Protein AF-A0AAN5BYX6-F1 (afdb_monomer_lite)

Radius of gyration: 15.7 Å; chains: 1; bounding box: 40×32×46 Å

Organism: NCBI:txid1317129

pLDDT: mean 77.49, std 20.55, range [30.02, 97.62]

InterPro domains:
  IPR001424 Superoxide dismutase, copper/zinc binding domain [PF00080] (2-59)
  IPR001424 Superoxide dismutase, copper/zinc binding domain [PR00068] (9-31)
  IPR001424 Superoxide dismutase, copper/zinc binding domain [PR00068] (34-60)
  IPR018152 Superoxide dismutase, copper/zinc, binding site [PS00332] (48-59)
  IPR024134 Superoxide dismutase (Cu/Zn) / superoxide dismutase copper chaperone [PTHR10003] (3-65)
  IPR036423 Superoxide dismutase-like, copper/zinc binding domain superfamily [G3DSA:2.60.40.200] (1-70)
  IPR036423 Superoxide dismutase-like, copper/zinc binding domain superfamily [SSF49329] (2-62)

Foldseek 3Di:
DPPDDDDDDDDDQADCDDPRHQQQPKDFDAPADQCCLVPPDPCSVVPSVRHDTLFMAGHHDDDCPPDDDDGDDPPDPVSVCVVPD

Secondary structure (DSSP, 8-state):
-----------SS-BSSSTTB-TTSEEEEESS---TT-SSSHHHHHHTT--SEEEEEE--PPP-SSS-------S-HHHHTTT--

Structure (mmCIF, N/CA/C/O backbone):
data_AF-A0AAN5BYX6-F1
#
_entry.id   AF-A0AAN5BYX6-F1
#
loop_
_atom_site.group_PDB
_atom_site.id
_atom_site.type_symbol
_atom_site.label_atom_id
_atom_site.label_alt_id
_atom_site.label_comp_id
_atom_site.label_asym_id
_atom_site.label_entity_id
_atom_site.label_seq_id
_atom_site.pdbx_PDB_ins_code
_atom_site.Cartn_x
_atom_site.Cartn_y
_atom_site.Cartn_z
_atom_site.occupancy
_atom_site.B_iso_or_equiv
_atom_site.auth_seq_id
_atom_site.auth_comp_id
_atom_site.auth_asym_id
_atom_site.auth_atom_id
_atom_site.pdbx_PDB_model_num
ATOM 1 N N . ALA A 1 1 ? -24.023 -1.157 -2.292 1.00 54.41 1 ALA A N 1
ATOM 2 C CA . ALA A 1 1 ? -22.873 -0.613 -3.044 1.00 54.41 1 ALA A CA 1
ATOM 3 C C . ALA A 1 1 ? -22.224 -1.764 -3.800 1.00 54.41 1 ALA A C 1
ATOM 5 O O . ALA A 1 1 ? -22.177 -2.852 -3.246 1.00 54.41 1 ALA A O 1
ATOM 6 N N . ASN A 1 2 ? -21.763 -1.560 -5.035 1.00 81.75 2 ASN A N 1
ATOM 7 C CA . ASN A 1 2 ? -21.323 -2.659 -5.912 1.00 81.75 2 ASN A CA 1
ATOM 8 C C . ASN A 1 2 ? -19.851 -3.075 -5.706 1.00 81.75 2 ASN A C 1
ATOM 10 O O . ASN A 1 2 ? -19.320 -3.821 -6.517 1.00 81.75 2 ASN A O 1
ATOM 14 N N . GLY A 1 3 ? -19.185 -2.579 -4.654 1.00 76.44 3 GLY A N 1
ATOM 15 C CA . GLY A 1 3 ? -17.805 -2.956 -4.317 1.00 76.44 3 GLY A CA 1
ATOM 16 C C . GLY A 1 3 ? -16.734 -2.468 -5.302 1.00 76.44 3 GLY A C 1
ATOM 17 O O . GLY A 1 3 ? -15.632 -3.000 -5.297 1.00 76.44 3 GLY A O 1
ATOM 18 N N . ILE A 1 4 ? -17.048 -1.484 -6.151 1.00 85.62 4 ILE A N 1
ATOM 19 C CA . ILE A 1 4 ? -16.112 -0.902 -7.123 1.00 85.62 4 ILE A CA 1
ATOM 20 C C . ILE A 1 4 ? -15.480 0.352 -6.518 1.00 85.62 4 ILE A C 1
ATOM 22 O O . ILE A 1 4 ? -16.196 1.208 -5.994 1.00 85.62 4 ILE A O 1
ATOM 26 N N . VAL A 1 5 ? -14.154 0.458 -6.622 1.00 81.44 5 VAL A N 1
ATOM 27 C CA . VAL A 1 5 ? -13.380 1.630 -6.204 1.00 81.44 5 VAL A CA 1
ATOM 28 C C . VAL A 1 5 ? -12.470 2.052 -7.356 1.00 81.44 5 VAL A C 1
ATOM 30 O O . VAL A 1 5 ? -11.514 1.350 -7.678 1.00 81.44 5 VAL A O 1
ATOM 33 N N . ASP A 1 6 ? -12.758 3.206 -7.954 1.00 85.44 6 ASP A N 1
ATOM 34 C CA . ASP A 1 6 ? -11.895 3.839 -8.953 1.00 85.44 6 ASP A CA 1
ATOM 35 C C . ASP A 1 6 ? -10.954 4.826 -8.252 1.00 85.44 6 ASP A C 1
ATOM 37 O O . ASP A 1 6 ? -11.402 5.793 -7.634 1.00 85.44 6 ASP A O 1
ATOM 41 N N . ILE A 1 7 ? -9.644 4.576 -8.324 1.00 79.75 7 ILE A N 1
ATOM 42 C CA . ILE A 1 7 ? -8.624 5.363 -7.615 1.00 79.75 7 ILE A CA 1
ATOM 43 C C . ILE A 1 7 ? -7.710 6.054 -8.627 1.00 79.75 7 ILE A C 1
ATOM 45 O O . ILE A 1 7 ? -7.089 5.408 -9.468 1.00 79.75 7 ILE A O 1
ATOM 49 N N . SER A 1 8 ? -7.578 7.373 -8.493 1.00 83.69 8 SER A N 1
ATOM 50 C CA . SER A 1 8 ? -6.548 8.179 -9.150 1.00 83.69 8 SER A CA 1
ATOM 51 C C . SER A 1 8 ? -5.8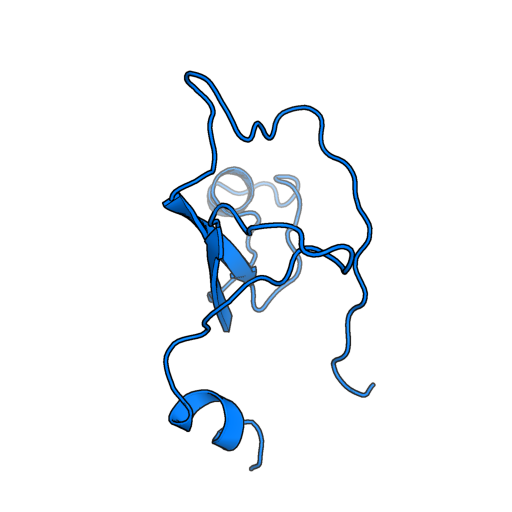72 9.027 -8.080 1.00 83.69 8 SER A C 1
ATOM 53 O O . SER A 1 8 ? -6.498 9.915 -7.504 1.00 83.69 8 SER A O 1
ATOM 55 N N . ASN A 1 9 ? -4.623 8.700 -7.752 1.00 81.94 9 ASN A N 1
ATOM 56 C CA . ASN A 1 9 ? -3.873 9.387 -6.708 1.00 81.94 9 ASN A CA 1
ATOM 57 C C . ASN A 1 9 ? -2.406 9.561 -7.124 1.00 81.94 9 ASN A C 1
ATOM 59 O O . ASN A 1 9 ? -1.886 8.776 -7.918 1.00 81.94 9 ASN A O 1
ATOM 63 N N . SER A 1 10 ? -1.747 10.585 -6.583 1.00 84.62 10 SER A N 1
ATOM 64 C CA . SER A 1 10 ? -0.323 10.854 -6.789 1.00 84.62 10 SER A CA 1
ATOM 65 C C . SER A 1 10 ? 0.397 10.878 -5.448 1.00 84.62 10 SER A C 1
ATOM 67 O O . SER A 1 10 ? -0.043 11.573 -4.535 1.00 84.62 10 SER A O 1
ATOM 69 N N . ASP A 1 11 ? 1.528 10.189 -5.357 1.00 82.88 11 ASP A N 1
ATOM 70 C CA . ASP A 1 11 ? 2.368 10.157 -4.162 1.00 82.88 11 ASP A CA 1
ATOM 71 C C . ASP A 1 11 ? 3.805 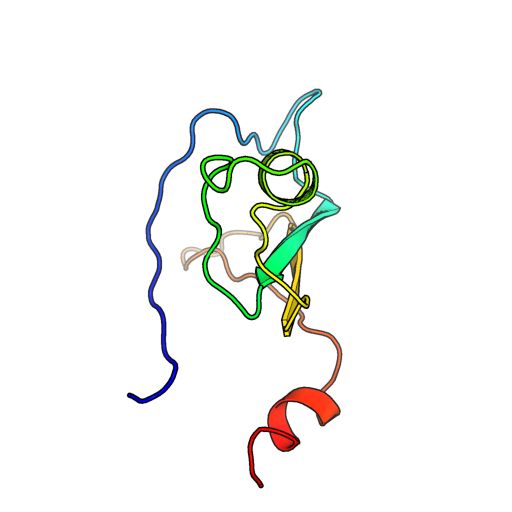10.561 -4.521 1.00 82.88 11 ASP A C 1
ATOM 73 O O . ASP A 1 11 ? 4.314 10.187 -5.578 1.00 82.88 11 ASP A O 1
ATOM 77 N N . THR A 1 12 ? 4.447 11.360 -3.665 1.00 88.31 12 THR A N 1
ATOM 78 C CA . THR A 1 12 ? 5.808 11.880 -3.892 1.00 88.31 12 THR A CA 1
ATOM 79 C C . THR A 1 12 ? 6.910 11.051 -3.233 1.00 88.31 12 THR A C 1
ATOM 81 O O . THR A 1 12 ? 8.086 11.266 -3.520 1.00 88.31 12 THR A O 1
ATOM 84 N N . TYR A 1 13 ? 6.557 10.152 -2.316 1.00 85.75 13 TYR A N 1
ATOM 85 C CA . TYR A 1 13 ? 7.487 9.268 -1.614 1.00 85.75 13 TYR A CA 1
ATOM 86 C C . TYR A 1 13 ? 7.698 7.954 -2.369 1.00 85.75 13 TYR A C 1
ATOM 88 O O . TYR A 1 13 ? 8.787 7.377 -2.320 1.00 85.75 13 TYR A O 1
ATOM 96 N N . LEU A 1 14 ? 6.675 7.483 -3.081 1.00 85.38 14 LEU A N 1
ATOM 97 C CA . LEU A 1 14 ? 6.768 6.324 -3.957 1.00 85.38 14 LEU A CA 1
ATOM 98 C C . LEU A 1 14 ? 7.621 6.644 -5.193 1.00 85.38 14 LEU A C 1
ATOM 100 O O . LEU A 1 14 ? 7.376 7.608 -5.913 1.00 85.38 14 LEU A O 1
ATOM 104 N N . SER A 1 15 ? 8.610 5.792 -5.470 1.00 89.81 15 SER A N 1
ATOM 105 C CA . SER A 1 15 ? 9.468 5.898 -6.654 1.00 89.81 15 SER A CA 1
ATOM 106 C C . SER A 1 15 ? 9.448 4.605 -7.463 1.00 89.81 15 SER A C 1
ATOM 108 O O . SER A 1 15 ? 9.386 3.512 -6.904 1.00 89.81 15 SER A O 1
ATOM 110 N N . LEU A 1 16 ? 9.562 4.713 -8.788 1.00 89.50 16 LEU A N 1
ATOM 111 C CA . LEU A 1 16 ? 9.708 3.568 -9.699 1.00 89.50 16 LEU A CA 1
ATOM 112 C C . LEU A 1 16 ? 11.179 3.275 -10.052 1.00 89.50 16 LEU A C 1
ATOM 114 O O . LEU A 1 16 ? 11.466 2.390 -10.857 1.00 89.50 16 LEU A O 1
ATOM 118 N N . ASN A 1 17 ? 12.126 4.015 -9.467 1.00 91.06 17 ASN A N 1
ATOM 119 C CA . ASN A 1 17 ? 13.562 3.851 -9.690 1.00 91.06 17 ASN A CA 1
ATOM 120 C C . ASN A 1 17 ? 14.393 4.203 -8.439 1.00 91.06 17 ASN A C 1
ATOM 122 O O . ASN A 1 17 ? 13.880 4.703 -7.434 1.00 91.06 17 ASN A O 1
ATOM 126 N N . GLY A 1 18 ? 15.695 3.913 -8.499 1.00 94.06 18 GLY A N 1
ATOM 127 C CA . GLY A 1 18 ? 16.628 4.200 -7.410 1.00 94.06 18 GLY A CA 1
ATOM 128 C C . GLY A 1 18 ? 16.416 3.329 -6.165 1.00 94.06 18 GLY A C 1
ATOM 129 O O . GLY A 1 18 ? 15.780 2.277 -6.216 1.00 94.06 18 GLY A O 1
ATOM 130 N N . LEU A 1 19 ? 16.977 3.770 -5.034 1.00 95.19 19 LEU A N 1
ATOM 131 C CA . LEU A 1 19 ? 17.018 2.997 -3.784 1.00 95.19 19 LEU A CA 1
ATOM 132 C C . LEU A 1 19 ? 15.624 2.709 -3.197 1.00 95.19 19 LEU A C 1
ATOM 134 O O . LEU A 1 19 ? 15.404 1.650 -2.614 1.00 95.19 19 LEU A O 1
ATOM 138 N N . TYR A 1 20 ? 14.683 3.636 -3.377 1.00 89.75 20 TYR A N 1
ATOM 139 C CA . TYR A 1 20 ? 13.308 3.526 -2.880 1.00 89.75 20 TYR A CA 1
ATOM 140 C 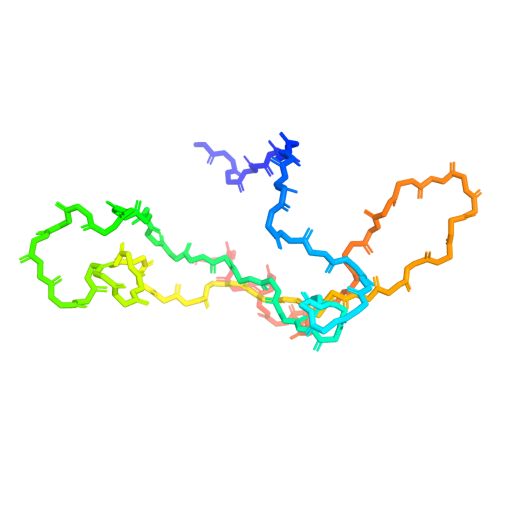C . TYR A 1 20 ? 12.340 2.955 -3.922 1.00 89.75 20 TYR A C 1
ATOM 142 O O . TYR A 1 20 ? 11.129 3.111 -3.781 1.00 89.75 20 TYR A O 1
ATOM 150 N N . SER A 1 21 ? 12.855 2.298 -4.970 1.00 90.19 21 SER A N 1
ATOM 151 C CA . SER A 1 21 ? 12.004 1.716 -6.004 1.00 90.19 21 SER A CA 1
ATOM 152 C C . SER A 1 21 ? 11.002 0.716 -5.417 1.00 90.19 21 SER A C 1
ATOM 154 O O . SER A 1 21 ? 11.355 -0.150 -4.599 1.00 90.19 21 SER A O 1
ATOM 156 N N . ILE A 1 22 ? 9.749 0.832 -5.857 1.00 90.19 22 ILE A N 1
ATOM 157 C CA . ILE A 1 22 ? 8.667 -0.103 -5.531 1.00 90.19 22 ILE A CA 1
ATOM 158 C C . ILE A 1 22 ? 8.435 -1.166 -6.606 1.00 90.19 22 ILE A C 1
ATOM 160 O O . ILE A 1 22 ? 7.621 -2.065 -6.400 1.00 90.19 22 ILE A O 1
ATOM 164 N N . ILE A 1 23 ? 9.165 -1.113 -7.724 1.00 90.62 23 ILE A N 1
ATOM 165 C CA . ILE A 1 23 ? 9.135 -2.180 -8.730 1.00 90.62 23 ILE A CA 1
ATOM 166 C C . ILE A 1 23 ? 9.572 -3.501 -8.080 1.00 90.62 23 ILE A C 1
ATOM 168 O O . ILE A 1 23 ? 10.568 -3.555 -7.360 1.00 90.62 23 ILE A O 1
ATOM 172 N N . GLY A 1 24 ? 8.808 -4.567 -8.315 1.00 85.00 24 GLY A N 1
ATOM 173 C CA . GLY A 1 24 ? 9.004 -5.885 -7.707 1.00 85.00 24 GLY A CA 1
ATOM 174 C C . GLY A 1 24 ? 8.459 -6.020 -6.279 1.00 85.00 24 GLY A C 1
ATOM 175 O O . GLY A 1 24 ? 8.537 -7.107 -5.708 1.00 85.00 24 GLY A O 1
ATOM 176 N N . ARG A 1 25 ? 7.889 -4.955 -5.695 1.00 89.75 25 ARG A N 1
ATOM 177 C CA . ARG A 1 25 ? 7.152 -5.010 -4.418 1.00 89.75 25 ARG A CA 1
ATOM 178 C C . ARG A 1 25 ? 5.668 -5.289 -4.660 1.00 89.75 25 ARG A C 1
ATOM 180 O O . ARG A 1 25 ? 5.222 -5.358 -5.803 1.00 89.75 25 ARG A O 1
ATOM 187 N N . ALA A 1 26 ? 4.903 -5.444 -3.581 1.00 85.81 26 ALA A N 1
ATOM 188 C CA . ALA A 1 26 ? 3.469 -5.698 -3.645 1.00 85.81 26 ALA A CA 1
ATOM 189 C C . ALA A 1 26 ? 2.641 -4.464 -3.262 1.00 85.81 26 ALA A C 1
ATOM 191 O O . ALA A 1 26 ? 2.923 -3.821 -2.250 1.00 85.81 26 ALA A O 1
ATOM 192 N N . LEU A 1 27 ? 1.585 -4.198 -4.032 1.00 88.19 27 LEU A N 1
ATOM 193 C CA . LEU A 1 27 ? 0.439 -3.403 -3.591 1.00 88.19 27 LEU A CA 1
ATOM 194 C C . LEU A 1 27 ? -0.529 -4.331 -2.847 1.00 88.19 27 LEU A C 1
ATOM 196 O O . LEU A 1 27 ? -0.734 -5.469 -3.275 1.00 88.19 27 LEU A O 1
ATOM 200 N N . VAL A 1 28 ? -1.115 -3.865 -1.745 1.00 87.06 28 VAL A N 1
ATOM 201 C CA . VAL A 1 28 ? -2.021 -4.651 -0.896 1.00 87.06 28 VAL A CA 1
ATOM 202 C C . VAL A 1 28 ? -3.286 -3.849 -0.620 1.00 87.06 28 VAL A C 1
ATOM 204 O O . VAL A 1 28 ? -3.206 -2.672 -0.282 1.00 87.06 28 VAL A O 1
ATOM 207 N N . VAL A 1 29 ? -4.442 -4.500 -0.744 1.00 89.19 29 VAL A N 1
ATOM 208 C CA . VAL A 1 29 ? -5.739 -3.963 -0.316 1.00 89.19 29 VAL A CA 1
ATOM 209 C C . VAL A 1 29 ? -6.130 -4.645 0.988 1.00 89.19 29 VAL A C 1
ATOM 211 O O . VAL A 1 29 ? -6.025 -5.870 1.112 1.00 89.19 29 VAL A O 1
ATOM 214 N N . HIS A 1 30 ? -6.562 -3.845 1.954 1.00 90.19 30 HIS A N 1
ATOM 215 C CA . HIS A 1 30 ? -6.929 -4.285 3.293 1.00 90.19 30 HIS A CA 1
ATOM 216 C C . HIS A 1 30 ? -8.452 -4.375 3.479 1.00 90.19 30 HIS A C 1
ATOM 218 O O . HIS A 1 30 ? -9.217 -3.749 2.749 1.00 90.19 30 HIS A O 1
ATOM 224 N N . GLU A 1 31 ? -8.884 -5.205 4.429 1.00 93.12 31 GLU A N 1
ATOM 225 C CA . GLU A 1 31 ? -10.294 -5.464 4.757 1.00 93.12 31 GLU A CA 1
ATOM 226 C C . GLU A 1 31 ? -10.984 -4.264 5.422 1.00 93.12 31 GLU A C 1
ATOM 228 O O . GLU A 1 31 ? -12.182 -4.055 5.231 1.00 93.12 31 GLU A O 1
ATOM 233 N N . LYS A 1 32 ? -10.242 -3.498 6.227 1.00 92.69 32 LYS A N 1
ATOM 234 C CA . LYS A 1 32 ? -10.750 -2.374 7.019 1.00 92.69 32 LYS A CA 1
ATOM 235 C C . LYS A 1 32 ? -10.079 -1.072 6.604 1.00 92.69 32 LYS A C 1
ATOM 237 O O . LYS A 1 32 ? -9.036 -1.066 5.955 1.00 92.69 32 LYS A O 1
ATOM 242 N N . GLU A 1 33 ? -10.707 0.025 7.004 1.00 93.00 33 GLU A N 1
ATOM 243 C CA . GLU A 1 33 ? -10.150 1.364 6.863 1.00 93.00 33 GLU A CA 1
ATOM 244 C C . GLU A 1 33 ? -8.852 1.496 7.671 1.00 93.00 33 GLU A C 1
ATOM 246 O O . GLU A 1 33 ? -8.762 0.998 8.794 1.00 93.00 33 GLU A O 1
ATOM 251 N N . ASP A 1 34 ? -7.853 2.141 7.070 1.00 94.56 34 ASP A N 1
ATOM 252 C CA . ASP A 1 34 ? -6.595 2.486 7.725 1.00 94.56 34 ASP A CA 1
ATOM 253 C C . ASP A 1 34 ? -6.817 3.729 8.597 1.00 94.56 34 ASP A C 1
ATOM 255 O O . ASP A 1 34 ? -7.254 4.772 8.108 1.00 94.56 34 ASP A O 1
ATOM 259 N N . ASP A 1 35 ? -6.531 3.619 9.891 1.00 95.06 35 ASP A N 1
ATOM 260 C CA . ASP A 1 35 ? -6.700 4.705 10.859 1.00 95.06 35 ASP A CA 1
ATOM 261 C C . ASP A 1 35 ? -5.589 5.773 10.811 1.00 95.06 35 ASP A C 1
ATOM 263 O O . ASP A 1 35 ? -5.599 6.720 11.603 1.00 95.06 35 ASP A O 1
ATOM 267 N N . LEU A 1 36 ? -4.635 5.636 9.886 1.00 92.44 36 LEU A N 1
ATOM 268 C CA . LEU A 1 36 ? -3.532 6.557 9.610 1.00 92.44 36 LEU A CA 1
ATOM 269 C C . LEU A 1 36 ? -2.572 6.759 10.789 1.00 92.44 36 LEU A C 1
ATOM 271 O O . LEU A 1 36 ? -1.908 7.795 10.891 1.00 92.44 36 LEU A O 1
ATOM 275 N N . GLY A 1 37 ? -2.490 5.788 11.700 1.00 94.81 37 GLY A N 1
ATOM 276 C CA . GLY A 1 37 ? -1.658 5.894 12.899 1.00 94.81 37 GLY A CA 1
ATOM 277 C C . GLY A 1 37 ? -2.303 6.704 14.027 1.00 94.81 37 GLY A C 1
ATOM 278 O O . GLY A 1 37 ? -1.618 7.070 14.987 1.00 94.81 37 GLY A O 1
ATOM 279 N N . LEU A 1 38 ? -3.600 7.015 13.917 1.00 97.44 38 LEU A N 1
ATOM 280 C CA . LEU A 1 38 ? -4.334 7.873 14.855 1.00 97.44 38 LEU A CA 1
ATOM 281 C C . LEU A 1 38 ? -5.175 7.091 15.880 1.00 97.44 38 LEU A C 1
ATOM 283 O O . LEU A 1 38 ? -5.840 7.703 16.715 1.00 97.44 38 LEU A O 1
ATOM 287 N N . GLY A 1 39 ? -5.125 5.756 15.861 1.00 94.81 39 GLY A N 1
ATOM 288 C CA . GLY A 1 39 ? -5.877 4.875 16.761 1.00 94.81 39 GLY A CA 1
ATOM 289 C C . GLY A 1 39 ? -5.363 4.840 18.207 1.00 94.81 39 GLY A C 1
ATOM 290 O O . GLY A 1 39 ? -6.085 4.431 19.113 1.00 94.81 39 GLY A O 1
ATOM 291 N N . GLY A 1 40 ? -4.136 5.310 18.457 1.00 97.00 40 GLY A N 1
ATOM 292 C CA . GLY A 1 40 ? -3.573 5.438 19.810 1.00 97.00 40 GLY A CA 1
ATOM 293 C C . GLY A 1 40 ? -2.982 4.152 20.401 1.00 97.00 40 GLY A C 1
ATOM 294 O O . GLY A 1 40 ? -2.529 4.164 21.546 1.00 97.00 40 GLY A O 1
ATOM 295 N N . ASP A 1 41 ? -2.934 3.070 19.626 1.00 96.50 41 ASP A N 1
ATOM 296 C CA . ASP A 1 41 ? -2.272 1.815 19.980 1.00 96.50 41 ASP A CA 1
ATOM 297 C C . ASP A 1 41 ? -1.060 1.523 19.069 1.00 96.50 41 ASP A C 1
ATOM 299 O O . ASP A 1 41 ? -0.751 2.254 18.124 1.00 96.50 41 ASP A O 1
ATOM 303 N N . GLU A 1 42 ? -0.317 0.462 19.387 1.00 97.62 42 GLU A N 1
ATOM 304 C CA . GLU A 1 42 ? 0.881 0.091 18.629 1.00 97.62 42 GLU A CA 1
ATOM 305 C C . GLU A 1 42 ? 0.564 -0.516 17.255 1.00 97.62 42 GLU A C 1
ATOM 307 O O . GLU A 1 42 ? 1.374 -0.380 16.338 1.00 97.62 42 GLU A O 1
ATOM 312 N N . ALA A 1 43 ? -0.597 -1.153 17.083 1.00 92.56 43 ALA A N 1
ATOM 313 C CA . ALA A 1 43 ? -1.003 -1.708 15.795 1.00 92.56 43 ALA A CA 1
ATOM 314 C C . ALA A 1 43 ? -1.362 -0.590 14.805 1.00 92.56 43 ALA A C 1
ATOM 316 O O . ALA A 1 43 ? -0.926 -0.644 13.658 1.00 92.56 43 ALA A O 1
ATOM 317 N N . SER A 1 44 ? -2.011 0.478 15.266 1.00 95.31 44 SER A N 1
ATOM 318 C CA . SER A 1 44 ? -2.289 1.694 14.497 1.00 95.31 44 SER A CA 1
ATOM 319 C C . SER A 1 44 ? -1.017 2.266 13.853 1.00 95.31 44 SER A C 1
ATOM 321 O O . SER A 1 44 ? -0.961 2.462 12.641 1.00 95.31 44 SER A O 1
ATOM 323 N N . LYS A 1 45 ? 0.074 2.419 14.618 1.00 94.94 45 LYS A N 1
ATOM 324 C CA . LYS A 1 45 ? 1.363 2.908 14.080 1.00 94.94 45 LYS A CA 1
ATOM 325 C C . LYS A 1 45 ? 2.046 1.936 13.112 1.00 94.94 45 LYS A C 1
ATOM 327 O O . LYS A 1 45 ? 2.901 2.357 12.337 1.00 94.94 45 LYS A O 1
ATOM 332 N N . GLN A 1 46 ? 1.749 0.641 13.205 1.00 94.00 46 GLN A N 1
ATOM 333 C CA . GLN A 1 46 ? 2.418 -0.403 12.424 1.00 94.00 46 GLN A CA 1
ATOM 334 C C . GLN A 1 46 ? 1.678 -0.756 11.132 1.00 94.00 46 GLN A C 1
ATOM 336 O O . GLN A 1 46 ? 2.320 -1.045 10.123 1.00 94.00 46 GLN A O 1
ATOM 341 N N . ASN A 1 47 ? 0.347 -0.809 11.172 1.00 89.69 47 ASN A N 1
ATOM 342 C CA . ASN A 1 47 ? -0.495 -1.307 10.085 1.00 89.69 47 ASN A CA 1
ATOM 343 C C . ASN A 1 47 ? -1.852 -0.593 9.968 1.00 89.69 47 ASN A C 1
ATOM 345 O O . ASN A 1 47 ? -2.747 -1.123 9.306 1.00 89.69 47 ASN A O 1
ATOM 349 N N . GLY A 1 48 ? -2.029 0.544 10.648 1.00 95.88 48 GLY A N 1
ATOM 350 C CA . GLY A 1 48 ? -3.244 1.349 10.553 1.00 95.88 48 GLY A CA 1
ATOM 351 C C . GLY A 1 48 ? -4.504 0.654 11.060 1.00 95.88 48 GLY A C 1
ATOM 352 O O . GLY A 1 48 ? -5.604 1.046 10.689 1.00 95.88 48 GLY A O 1
ATOM 353 N N . ASN A 1 49 ? -4.378 -0.443 11.818 1.00 93.50 49 ASN A N 1
ATOM 354 C CA . ASN A 1 49 ? -5.502 -1.306 12.190 1.00 93.50 49 ASN A CA 1
ATOM 355 C C . ASN A 1 49 ? -6.348 -1.801 10.990 1.00 93.50 49 ASN A C 1
ATOM 357 O O . ASN A 1 49 ? -7.493 -2.234 11.158 1.00 93.50 49 ASN A O 1
ATOM 361 N N . ALA A 1 50 ? -5.758 -1.845 9.789 1.00 93.25 50 ALA A N 1
ATOM 362 C CA . ALA A 1 50 ? -6.464 -2.087 8.528 1.00 93.25 50 ALA A CA 1
ATOM 363 C C . ALA A 1 50 ? -6.939 -3.549 8.334 1.00 93.25 50 ALA A C 1
ATOM 365 O O . ALA A 1 50 ? -7.649 -3.883 7.388 1.00 93.25 50 ALA A O 1
ATOM 366 N N . GLY A 1 51 ? -6.590 -4.464 9.242 1.00 94.00 51 GLY A N 1
ATOM 367 C CA . GLY A 1 51 ? -7.081 -5.846 9.214 1.00 94.00 51 GLY A CA 1
ATOM 368 C C . GLY A 1 51 ? -6.446 -6.720 8.123 1.00 94.00 51 GLY A C 1
ATOM 369 O O . GLY A 1 51 ? -5.286 -6.527 7.739 1.00 94.00 51 GLY A O 1
ATOM 370 N N . ALA A 1 52 ? -7.183 -7.742 7.668 1.00 94.19 52 ALA A N 1
ATOM 371 C CA . ALA A 1 52 ? -6.663 -8.759 6.754 1.00 94.19 52 ALA A CA 1
ATOM 372 C C . ALA A 1 52 ? -6.349 -8.200 5.354 1.00 94.19 52 ALA A C 1
ATOM 374 O O . ALA A 1 52 ? -6.885 -7.180 4.933 1.00 94.19 52 ALA A O 1
ATOM 375 N N . ARG A 1 53 ? -5.471 -8.889 4.615 1.00 90.56 53 ARG A N 1
ATOM 376 C CA . ARG A 1 53 ? -5.094 -8.539 3.235 1.00 90.56 53 ARG A CA 1
ATOM 377 C C . ARG A 1 53 ? -6.048 -9.238 2.271 1.00 90.56 53 ARG A C 1
ATOM 379 O O . ARG A 1 53 ? -5.929 -10.446 2.081 1.00 90.56 53 ARG A O 1
ATOM 386 N N . VAL A 1 54 ? -6.987 -8.501 1.688 1.00 92.50 54 VAL A N 1
ATOM 387 C CA . VAL A 1 54 ? -8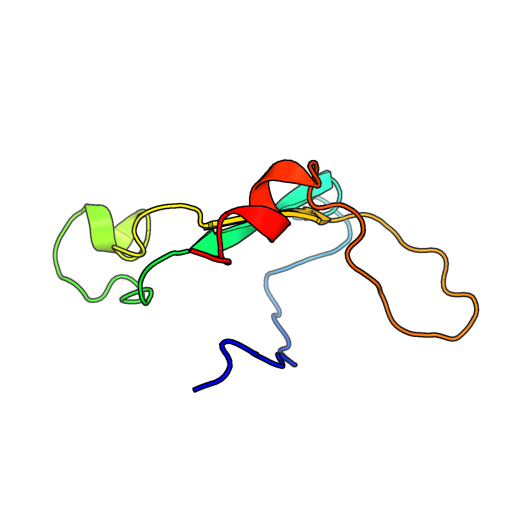.038 -9.074 0.826 1.00 92.50 54 VAL A CA 1
ATOM 388 C C . VAL A 1 54 ? -7.584 -9.259 -0.621 1.00 92.50 54 VAL A C 1
ATOM 390 O O . VAL A 1 54 ? -8.090 -10.134 -1.317 1.00 92.50 54 VAL A O 1
ATOM 393 N N . ALA A 1 55 ? -6.596 -8.481 -1.067 1.00 87.12 55 ALA A N 1
ATOM 394 C CA . ALA A 1 55 ? -5.959 -8.649 -2.367 1.00 87.12 55 ALA A CA 1
ATOM 395 C C . ALA A 1 55 ? -4.510 -8.158 -2.333 1.00 87.12 55 ALA A C 1
ATOM 397 O O . ALA A 1 55 ? -4.148 -7.281 -1.545 1.00 87.12 55 ALA A O 1
ATOM 398 N N . CYS A 1 56 ? -3.680 -8.706 -3.215 1.00 89.00 56 CYS A N 1
ATOM 399 C CA . CYS A 1 56 ? -2.337 -8.206 -3.461 1.00 89.00 56 CYS A CA 1
ATOM 400 C C . CYS A 1 56 ? -1.913 -8.441 -4.913 1.00 89.00 56 CYS A C 1
ATOM 402 O O . CYS A 1 56 ? -2.445 -9.319 -5.593 1.00 89.00 56 CYS A O 1
ATOM 404 N N . GLY A 1 57 ? -0.947 -7.655 -5.381 1.00 84.12 57 GLY A N 1
ATOM 405 C CA . GLY A 1 57 ? -0.374 -7.791 -6.718 1.00 84.12 57 GLY A CA 1
ATOM 406 C C . GLY A 1 57 ? 1.032 -7.212 -6.774 1.00 84.12 57 GLY A C 1
ATOM 407 O O . GLY A 1 57 ? 1.353 -6.279 -6.037 1.00 84.12 57 GLY A O 1
ATOM 408 N N . VAL A 1 58 ? 1.881 -7.781 -7.628 1.00 88.25 58 VAL A N 1
ATOM 409 C CA . VAL A 1 58 ? 3.253 -7.296 -7.826 1.00 88.25 58 VAL A CA 1
ATOM 410 C C . VAL A 1 58 ? 3.238 -6.064 -8.727 1.00 88.25 58 VAL A C 1
ATO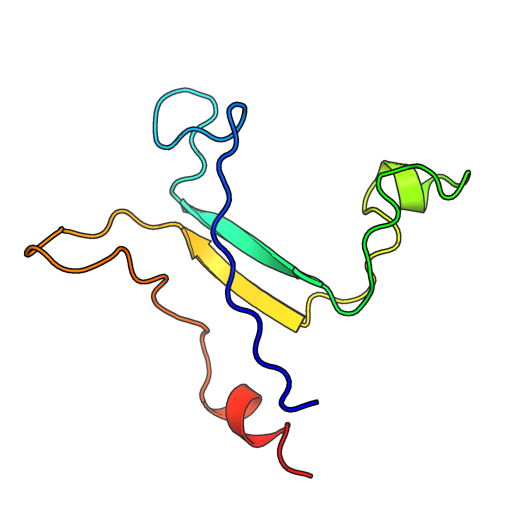M 412 O O . VAL A 1 58 ? 2.576 -6.044 -9.762 1.00 88.25 58 VAL A O 1
ATOM 415 N N . ILE A 1 59 ? 3.996 -5.039 -8.346 1.00 86.50 59 ILE A N 1
ATOM 416 C CA . ILE A 1 59 ? 4.194 -3.834 -9.149 1.00 86.50 59 ILE A CA 1
ATOM 417 C C . ILE A 1 59 ? 5.291 -4.125 -10.173 1.00 86.50 59 ILE A C 1
ATOM 419 O O . ILE A 1 59 ? 6.452 -4.327 -9.813 1.00 86.50 59 ILE A O 1
ATOM 423 N N . ALA A 1 60 ? 4.926 -4.145 -11.450 1.00 86.06 60 ALA A N 1
ATOM 424 C CA . ALA A 1 60 ? 5.830 -4.441 -12.554 1.00 86.06 60 ALA A CA 1
ATOM 425 C C . ALA A 1 60 ? 5.899 -3.277 -13.548 1.00 86.06 60 ALA A C 1
ATOM 427 O O . ALA A 1 60 ? 4.993 -2.446 -13.626 1.00 86.06 60 ALA A O 1
ATOM 428 N N . ILE A 1 61 ? 6.988 -3.234 -14.317 1.00 88.12 61 ILE A N 1
ATOM 429 C CA . ILE A 1 61 ? 7.097 -2.337 -15.466 1.00 88.12 61 ILE A CA 1
ATOM 430 C C . ILE A 1 61 ? 6.193 -2.894 -16.561 1.00 88.12 61 ILE A C 1
ATOM 432 O O . ILE A 1 61 ? 6.314 -4.058 -16.936 1.00 88.12 61 ILE A O 1
ATOM 436 N N . MET A 1 62 ? 5.301 -2.049 -17.058 1.00 80.06 62 MET A N 1
ATOM 437 C CA . MET A 1 62 ? 4.451 -2.351 -18.200 1.00 80.06 62 MET A CA 1
ATOM 438 C C . MET A 1 62 ? 5.020 -1.641 -19.424 1.00 80.06 62 MET A C 1
ATOM 440 O O . MET A 1 62 ? 5.368 -0.462 -19.349 1.00 80.06 62 MET A O 1
ATOM 444 N N . GLU A 1 63 ? 5.120 -2.350 -20.545 1.00 75.00 63 GLU A N 1
ATOM 445 C CA . GLU A 1 63 ? 5.395 -1.718 -21.832 1.00 75.00 63 GLU A CA 1
ATOM 446 C C . GLU A 1 63 ? 4.139 -0.966 -22.275 1.00 75.00 63 GLU A C 1
ATOM 448 O O . GLU A 1 63 ? 3.077 -1.561 -22.474 1.00 75.00 63 GLU A O 1
ATOM 453 N N . ASP A 1 64 ? 4.248 0.356 -22.383 1.00 65.94 64 ASP A N 1
ATOM 454 C CA . ASP A 1 64 ? 3.141 1.186 -22.834 1.00 65.94 64 ASP A CA 1
ATOM 455 C C . ASP A 1 64 ? 3.038 1.129 -24.361 1.00 65.94 64 ASP A C 1
ATOM 457 O O . ASP A 1 64 ? 3.812 1.757 -25.082 1.00 65.94 64 ASP A O 1
ATOM 461 N N . ASN A 1 65 ? 2.050 0.383 -24.855 1.00 60.84 65 ASN A N 1
ATOM 462 C CA . ASN A 1 65 ? 1.637 0.422 -26.259 1.00 60.84 65 ASN A CA 1
ATOM 463 C C . ASN A 1 65 ? 0.619 1.555 -26.536 1.00 60.84 65 ASN A C 1
ATOM 465 O O . ASN A 1 65 ? -0.073 1.525 -27.554 1.00 60.84 65 ASN A O 1
ATOM 469 N N . GLY A 1 66 ? 0.502 2.544 -25.640 1.00 55.75 66 GLY A N 1
ATOM 470 C CA . GLY A 1 66 ? -0.419 3.679 -25.739 1.00 55.75 66 GLY A CA 1
ATOM 471 C C . GLY A 1 66 ? -1.755 3.477 -25.019 1.00 55.75 66 GLY A C 1
ATOM 472 O O . GLY A 1 66 ? -2.747 4.085 -25.416 1.00 55.75 66 GLY A O 1
ATOM 473 N N . ASN A 1 67 ? -1.815 2.625 -23.990 1.00 50.56 67 ASN A N 1
ATOM 474 C CA . ASN A 1 67 ? -3.022 2.420 -23.181 1.00 50.56 67 ASN A CA 1
ATOM 475 C C . ASN A 1 67 ? -2.649 1.960 -21.760 1.00 50.56 67 ASN A C 1
ATOM 477 O O . ASN A 1 67 ? -2.287 0.808 -21.550 1.00 50.56 67 ASN A O 1
ATOM 481 N N . SER A 1 68 ? -2.770 2.891 -20.811 1.00 49.00 68 SER A N 1
ATOM 482 C CA . SER A 1 68 ? -3.002 2.723 -19.365 1.00 49.00 68 SER A CA 1
ATOM 483 C C . SER A 1 68 ? -2.337 1.528 -18.652 1.00 49.00 68 SER A C 1
ATOM 485 O O . SER A 1 68 ? -2.742 0.374 -18.799 1.00 49.00 68 SER A O 1
ATOM 487 N N . VAL A 1 69 ? -1.393 1.842 -17.753 1.00 46.72 69 VAL A N 1
ATOM 488 C CA . VAL A 1 69 ? -0.750 0.922 -16.795 1.00 46.72 69 VAL A CA 1
ATOM 489 C C . VAL A 1 69 ? -1.773 -0.030 -16.164 1.00 46.72 69 VAL A C 1
ATOM 491 O O . VAL A 1 69 ? -2.636 0.386 -15.395 1.00 46.72 69 VAL A O 1
ATOM 494 N N . SER A 1 70 ? -1.662 -1.318 -16.482 1.00 51.66 70 SER A N 1
ATOM 495 C CA . SER A 1 70 ? -2.514 -2.379 -15.943 1.00 51.66 70 SER A CA 1
ATOM 496 C C . SER A 1 70 ? -1.717 -3.210 -14.939 1.00 51.66 70 SER A C 1
ATOM 498 O O . SER A 1 70 ? -0.713 -3.831 -15.279 1.00 51.66 70 SER A O 1
ATOM 500 N N . LEU A 1 71 ? -2.163 -3.216 -13.681 1.00 48.66 71 LEU A N 1
ATOM 501 C CA . LEU A 1 71 ? -1.629 -4.077 -12.626 1.00 48.66 71 LEU A CA 1
ATOM 502 C C . LEU A 1 71 ? -1.990 -5.535 -12.966 1.00 48.66 71 LEU A C 1
ATOM 504 O O . LEU A 1 71 ? -3.136 -5.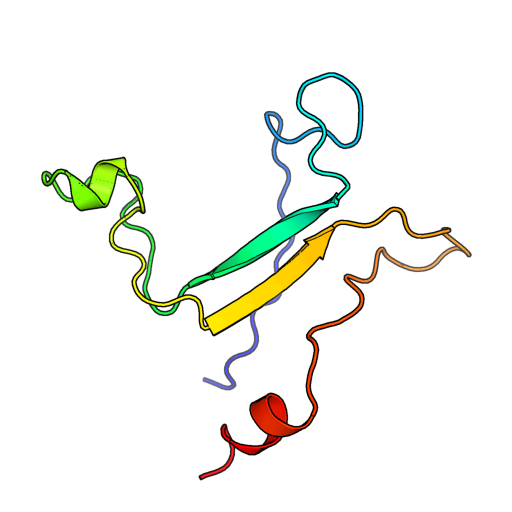948 -12.789 1.00 48.66 71 LEU A O 1
ATOM 508 N N . LEU A 1 72 ? -1.048 -6.308 -13.514 1.00 51.28 72 LEU A N 1
ATOM 509 C CA . LEU A 1 72 ? -1.309 -7.689 -13.923 1.00 51.28 72 LEU A CA 1
ATOM 510 C C . LEU A 1 72 ? -0.973 -8.712 -12.824 1.00 51.28 72 LEU A C 1
ATOM 512 O O . LEU A 1 72 ? 0.148 -8.824 -12.334 1.00 51.28 72 LEU A O 1
ATOM 516 N N . SER A 1 73 ? -1.987 -9.539 -12.566 1.00 40.38 73 SER A N 1
ATOM 517 C CA . SER A 1 73 ? -2.028 -10.789 -11.799 1.00 40.38 73 SER A CA 1
ATOM 518 C C . SER A 1 73 ? -2.308 -10.680 -10.289 1.00 40.38 73 SER A C 1
ATOM 520 O O . SER A 1 73 ? -1.422 -10.595 -9.444 1.00 40.38 73 SER A O 1
ATOM 522 N N . VAL A 1 74 ? -3.596 -10.805 -9.951 1.00 40.69 74 VAL A N 1
ATOM 523 C CA . VAL A 1 74 ? -4.019 -11.592 -8.785 1.00 40.69 74 VAL A CA 1
ATOM 524 C C . VAL A 1 74 ? -3.986 -13.064 -9.195 1.00 40.69 74 VAL A C 1
ATOM 526 O O . VAL A 1 74 ? -4.726 -13.502 -10.079 1.00 40.69 74 VAL A O 1
ATOM 529 N N . THR A 1 75 ? -3.094 -13.843 -8.587 1.00 41.91 75 THR A N 1
ATOM 530 C CA . THR A 1 75 ? -3.023 -15.291 -8.792 1.00 41.91 75 THR A CA 1
ATOM 531 C C . THR A 1 75 ? -4.157 -15.976 -8.036 1.00 41.91 75 THR A C 1
ATOM 533 O O . THR A 1 75 ? -4.018 -16.281 -6.855 1.00 41.91 75 THR A O 1
ATOM 536 N N . SER A 1 76 ? -5.280 -16.209 -8.715 1.00 41.22 76 SER A N 1
ATOM 537 C CA . SER A 1 76 ? -6.018 -17.484 -8.733 1.00 41.22 76 SER A CA 1
ATOM 538 C C . SER A 1 76 ? -7.498 -17.243 -9.062 1.00 41.22 76 SER A C 1
ATOM 540 O O . SER A 1 76 ? -8.163 -16.480 -8.358 1.00 41.22 76 SER A O 1
ATOM 542 N N . PRO A 1 77 ? -8.063 -17.940 -10.066 1.00 49.41 77 PRO A N 1
ATOM 543 C CA . PRO A 1 77 ? -9.491 -17.868 -10.369 1.00 49.41 77 PRO A CA 1
ATOM 544 C C . PRO A 1 77 ? -10.380 -18.395 -9.232 1.00 49.41 77 PRO A C 1
ATOM 546 O O . PRO A 1 77 ? -11.570 -18.118 -9.247 1.00 49.41 77 PRO A O 1
ATOM 549 N N . LEU A 1 78 ? -9.837 -19.103 -8.230 1.00 40.12 78 LEU A N 1
ATOM 550 C CA . LEU A 1 78 ? -10.623 -19.602 -7.093 1.00 40.12 78 LEU A CA 1
ATOM 551 C C . LEU A 1 78 ? -11.040 -18.508 -6.095 1.00 40.12 78 LEU A C 1
ATOM 553 O O . LEU A 1 78 ? -12.016 -18.702 -5.378 1.00 40.12 78 LEU A O 1
ATOM 557 N N . VAL A 1 79 ? -10.351 -17.361 -6.045 1.00 42.97 79 VAL A N 1
ATOM 558 C CA . VAL A 1 79 ? -10.712 -16.267 -5.120 1.00 42.97 79 VAL A CA 1
ATOM 559 C C . VAL A 1 79 ? -11.792 -15.359 -5.719 1.00 42.97 79 VAL A C 1
ATOM 561 O O . VAL A 1 79 ? -12.629 -14.845 -4.983 1.00 42.97 79 VAL A O 1
ATOM 564 N N . LEU A 1 80 ? -11.861 -15.229 -7.050 1.00 38.28 80 LEU A N 1
ATOM 565 C CA . LEU A 1 80 ? -12.901 -14.419 -7.698 1.00 38.28 80 LEU A CA 1
ATOM 566 C C . LEU A 1 80 ? -14.299 -15.067 -7.627 1.00 38.28 80 LEU A C 1
ATOM 568 O O . LEU A 1 80 ? -15.301 -14.360 -7.672 1.00 38.28 80 LEU A O 1
ATOM 572 N N . THR A 1 81 ? -14.386 -16.392 -7.476 1.00 36.66 81 THR A N 1
ATOM 573 C CA . THR A 1 81 ? -15.662 -17.129 -7.381 1.00 36.66 81 THR A CA 1
ATOM 574 C C . THR A 1 81 ? -16.172 -17.337 -5.955 1.00 36.66 81 THR A C 1
ATOM 576 O O . THR A 1 81 ? -17.323 -17.727 -5.790 1.00 36.66 81 THR A O 1
ATOM 579 N N . LEU A 1 82 ? -15.372 -17.063 -4.919 1.00 30.02 82 LEU A N 1
ATOM 580 C CA . LEU A 1 82 ? -15.802 -17.187 -3.515 1.00 30.02 82 LEU A CA 1
ATOM 581 C C . LEU A 1 82 ? -16.350 -15.883 -2.916 1.00 30.02 82 LEU A C 1
ATOM 583 O O . LEU A 1 82 ? -16.801 -15.882 -1.779 1.00 30.02 82 LEU A O 1
ATOM 587 N N . ALA A 1 83 ? -16.398 -14.802 -3.697 1.00 36.97 83 ALA A N 1
ATOM 588 C CA . ALA A 1 83 ? -17.233 -13.635 -3.400 1.00 36.97 83 ALA A CA 1
ATOM 589 C C . ALA A 1 83 ? -18.673 -13.779 -3.950 1.00 36.97 83 ALA A C 1
ATOM 591 O O . ALA A 1 83 ? -19.439 -12.818 -3.935 1.00 36.97 83 ALA A O 1
ATOM 592 N N . TYR A 1 84 ? -19.039 -14.965 -4.455 1.00 36.28 84 TYR A N 1
ATOM 593 C CA . TYR A 1 84 ? -20.374 -15.292 -4.962 1.00 36.28 84 TYR A CA 1
ATOM 594 C C . TYR A 1 84 ? -20.980 -16.487 -4.203 1.00 36.28 84 TYR A C 1
ATOM 596 O O . TYR A 1 84 ? -21.320 -17.507 -4.801 1.00 36.28 84 TYR A O 1
ATOM 604 N N . LEU A 1 85 ? -21.081 -16.370 -2.875 1.00 34.47 85 LEU A N 1
ATOM 605 C CA . LEU A 1 85 ? -22.107 -17.001 -2.029 1.00 34.47 85 LEU A CA 1
ATOM 606 C C . LEU A 1 85 ? -22.120 -16.363 -0.637 1.00 34.47 85 LEU A C 1
ATOM 608 O O . LEU A 1 85 ? -21.021 -16.182 -0.070 1.00 34.47 85 LEU A O 1
#

Sequence (85 aa):
ANGIVDISNSDTYLSLNGLYSIIGRALVVHEKEDDLGLGGDEASKQNGNAGARVACGVIAIMEDNGNSVSLLSVTSPLVLTLAYL